Protein AF-A0AAW8KL82-F1 (afdb_monomer_lite)

pLDDT: mean 90.04, std 10.81, range [55.31, 98.38]

Structure (mmCIF, N/CA/C/O backbone):
data_AF-A0AAW8KL82-F1
#
_entry.id   AF-A0AAW8KL82-F1
#
loop_
_atom_site.group_PDB
_atom_site.id
_atom_site.type_symbol
_atom_site.label_atom_id
_atom_site.label_alt_id
_atom_site.label_comp_id
_atom_site.label_asym_id
_atom_site.label_entity_id
_atom_site.label_seq_id
_atom_site.pdbx_PDB_ins_code
_atom_site.Cartn_x
_atom_site.Cartn_y
_atom_site.Cartn_z
_atom_site.occupancy
_atom_site.B_iso_or_equiv
_atom_site.auth_seq_id
_atom_site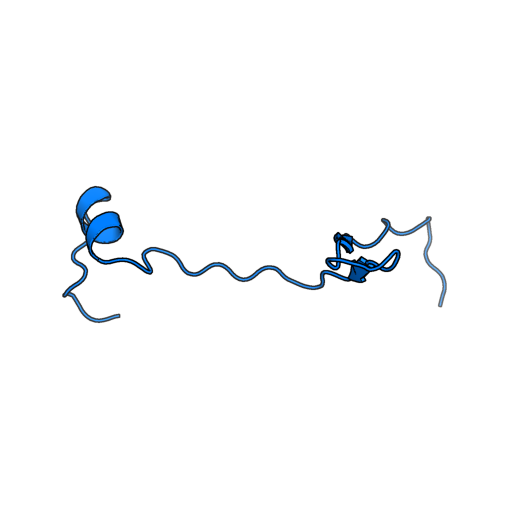.auth_comp_id
_atom_site.auth_asym_id
_atom_site.auth_atom_id
_atom_site.pdbx_PDB_model_num
ATOM 1 N N . MET A 1 1 ? 5.448 -7.345 28.835 1.00 65.75 1 MET A N 1
ATOM 2 C CA . MET A 1 1 ? 6.249 -6.446 27.974 1.00 65.75 1 MET A CA 1
ATOM 3 C C . MET A 1 1 ? 5.422 -5.204 27.707 1.00 65.75 1 MET A C 1
ATOM 5 O O . MET A 1 1 ? 4.264 -5.357 27.345 1.00 65.75 1 MET A O 1
ATOM 9 N N . SER A 1 2 ? 5.981 -4.016 27.933 1.00 90.50 2 SER A N 1
ATOM 10 C CA . SER A 1 2 ? 5.316 -2.722 27.735 1.00 90.50 2 SER A CA 1
ATOM 11 C C . SER A 1 2 ? 6.152 -1.848 26.806 1.00 90.50 2 SER A C 1
ATOM 13 O O . SER A 1 2 ? 7.380 -1.958 26.793 1.00 90.50 2 SER A O 1
ATOM 15 N N . PHE A 1 3 ? 5.499 -0.981 26.038 1.00 93.50 3 PHE A N 1
ATOM 16 C CA . PHE A 1 3 ? 6.202 0.047 25.282 1.00 93.50 3 PHE A CA 1
ATOM 17 C C . PHE A 1 3 ? 6.672 1.162 26.218 1.00 93.50 3 PHE A C 1
ATOM 19 O O . PHE A 1 3 ? 6.039 1.445 27.232 1.00 93.50 3 PHE A O 1
ATOM 26 N N . ILE A 1 4 ? 7.798 1.782 25.873 1.00 96.81 4 ILE A N 1
ATOM 27 C CA . ILE A 1 4 ? 8.353 2.925 26.612 1.00 96.81 4 ILE A CA 1
ATOM 28 C C . ILE A 1 4 ? 7.627 4.247 26.294 1.00 96.81 4 ILE A C 1
ATOM 30 O O . ILE A 1 4 ? 7.816 5.233 26.996 1.00 96.81 4 ILE A O 1
ATOM 34 N N . PHE A 1 5 ? 6.800 4.262 25.245 1.00 96.50 5 PHE A N 1
ATOM 35 C CA . PHE A 1 5 ? 5.902 5.347 24.848 1.00 96.50 5 PHE A CA 1
ATOM 36 C C . PHE A 1 5 ? 4.743 4.775 24.014 1.00 96.50 5 PHE A C 1
ATOM 38 O O . PHE A 1 5 ? 4.798 3.620 23.587 1.00 96.50 5 PHE A O 1
ATOM 45 N N . GLU A 1 6 ? 3.708 5.581 23.772 1.00 96.44 6 GLU A N 1
ATOM 46 C CA . GLU A 1 6 ? 2.528 5.167 23.005 1.00 96.44 6 GLU A CA 1
ATOM 47 C C . GLU A 1 6 ? 2.895 4.836 21.544 1.00 96.44 6 GLU A C 1
ATOM 49 O O . GLU A 1 6 ? 3.469 5.685 20.851 1.00 96.44 6 GLU A O 1
ATOM 54 N N . PRO A 1 7 ? 2.603 3.622 21.043 1.00 94.56 7 PRO A N 1
ATOM 55 C CA . PRO A 1 7 ? 2.895 3.272 19.661 1.00 94.56 7 PRO A CA 1
ATOM 56 C C . PRO A 1 7 ? 2.036 4.083 18.686 1.00 94.56 7 PRO A C 1
ATOM 58 O O . PRO A 1 7 ? 0.920 4.500 18.988 1.00 94.56 7 PRO A O 1
ATOM 61 N N . MET A 1 8 ? 2.532 4.260 17.461 1.00 94.69 8 MET A N 1
ATOM 62 C CA . MET A 1 8 ? 1.722 4.873 16.411 1.00 94.69 8 MET A CA 1
ATOM 63 C C . MET A 1 8 ? 0.463 4.052 16.127 1.00 94.69 8 MET A C 1
ATOM 65 O O . MET A 1 8 ? 0.503 2.823 16.021 1.00 94.69 8 MET A O 1
ATOM 69 N N . THR A 1 9 ? -0.648 4.757 15.921 1.00 95.38 9 THR A N 1
ATOM 70 C CA . THR A 1 9 ? -1.893 4.149 15.457 1.00 95.38 9 THR A CA 1
ATOM 71 C C . THR A 1 9 ? -1.672 3.445 14.117 1.00 95.38 9 THR A C 1
ATOM 73 O O . THR A 1 9 ? -1.029 3.973 13.211 1.00 95.38 9 THR A O 1
ATOM 76 N N . THR A 1 10 ? -2.224 2.239 13.978 1.00 96.06 10 THR A N 1
ATOM 77 C CA . THR A 1 10 ? -2.107 1.456 12.741 1.00 96.06 10 THR A CA 1
ATOM 78 C C . THR A 1 10 ? -2.876 2.132 11.607 1.00 96.06 10 THR A C 1
ATOM 80 O O . THR A 1 10 ? -4.036 2.511 11.778 1.00 96.06 10 THR A O 1
ATOM 83 N N . ALA A 1 11 ? -2.252 2.255 10.433 1.00 97.38 11 ALA A N 1
ATOM 84 C CA . ALA A 1 11 ? -2.925 2.761 9.243 1.00 97.38 11 ALA A CA 1
ATOM 85 C C . ALA A 1 11 ? -4.113 1.856 8.876 1.00 97.38 11 ALA A C 1
ATOM 87 O O . ALA A 1 11 ? -3.975 0.634 8.805 1.00 97.38 11 ALA A O 1
ATOM 88 N N . GLY A 1 12 ? -5.279 2.457 8.641 1.00 97.38 12 GLY A N 1
ATOM 89 C CA . GLY A 1 12 ? -6.515 1.739 8.345 1.00 97.38 12 GLY A CA 1
ATOM 90 C C . GLY A 1 12 ? -7.138 2.203 7.034 1.00 97.38 12 GLY A C 1
ATOM 91 O O . GLY A 1 12 ? -7.345 3.402 6.853 1.00 97.38 12 GLY A O 1
ATOM 92 N N . LEU A 1 13 ? -7.468 1.264 6.148 1.00 97.94 13 LEU A N 1
ATOM 93 C CA . LEU A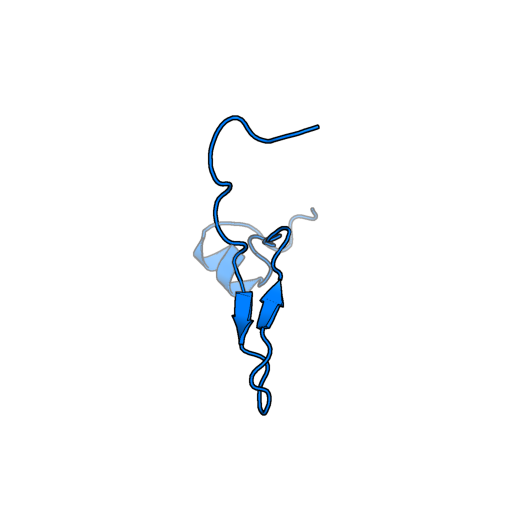 1 13 ? -8.237 1.539 4.932 1.00 97.94 13 LEU A CA 1
ATOM 94 C C . LEU A 1 13 ? -9.736 1.447 5.217 1.00 97.94 13 LEU A C 1
ATOM 96 O O . LEU A 1 13 ? -10.173 0.590 5.985 1.00 97.94 13 LEU A O 1
ATOM 100 N N . PHE A 1 14 ? -10.523 2.314 4.585 1.00 98.12 14 PHE A N 1
ATOM 101 C CA . PHE A 1 14 ? -11.979 2.245 4.668 1.00 98.12 14 PHE A CA 1
ATOM 102 C C . PHE A 1 14 ? -12.510 1.028 3.914 1.00 98.12 14 PHE A C 1
ATOM 104 O O . PHE A 1 14 ? -12.051 0.717 2.814 1.00 98.12 14 PHE A O 1
ATOM 111 N N . ILE A 1 15 ? -13.499 0.367 4.507 1.00 98.12 15 ILE A N 1
ATOM 112 C CA . ILE A 1 15 ? -14.222 -0.739 3.886 1.00 98.12 15 ILE A CA 1
ATOM 113 C C . ILE A 1 15 ? -15.545 -0.175 3.360 1.00 98.12 15 ILE A C 1
ATOM 115 O O . ILE A 1 15 ? -16.301 0.443 4.106 1.00 98.12 15 ILE A O 1
ATOM 119 N N . HIS A 1 16 ? -15.823 -0.352 2.067 1.00 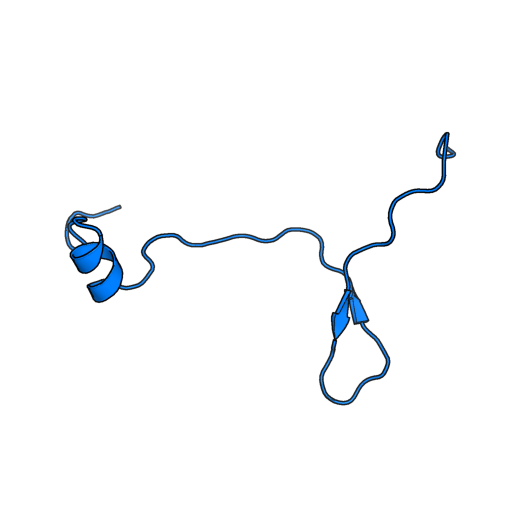98.38 16 HIS A N 1
ATOM 120 C CA . HIS A 1 16 ? -17.048 0.163 1.455 1.00 98.38 16 HIS A CA 1
ATOM 121 C C . HIS A 1 16 ? -18.295 -0.414 2.151 1.00 98.38 16 HIS A C 1
ATOM 123 O O . HIS A 1 16 ? -18.416 -1.629 2.286 1.00 98.38 16 HIS A O 1
ATOM 129 N N . GLY A 1 17 ? -19.207 0.456 2.601 1.00 98.31 17 GLY A N 1
ATOM 130 C CA . GLY A 1 17 ? -20.436 0.059 3.302 1.00 98.31 17 GL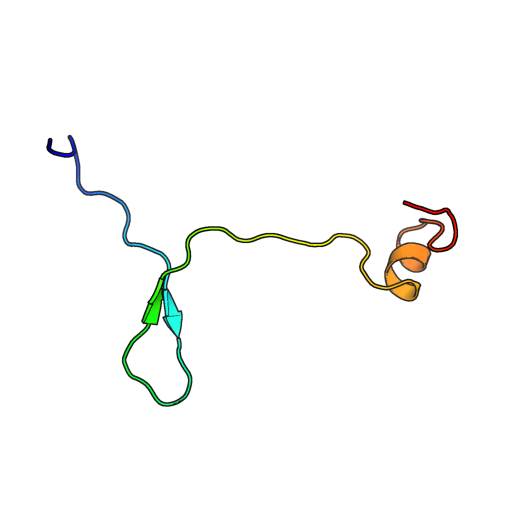Y A CA 1
ATOM 131 C C . GLY A 1 17 ? -20.255 -0.363 4.767 1.00 98.31 17 GLY A C 1
ATOM 132 O O . GLY A 1 17 ? -21.167 -0.954 5.334 1.00 98.31 17 GLY A O 1
ATOM 133 N N . SER A 1 18 ? -19.103 -0.087 5.385 1.00 98.31 18 SER A N 1
ATOM 134 C CA . SER A 1 18 ? -18.817 -0.444 6.778 1.00 98.31 18 SER A CA 1
ATOM 135 C C . SER A 1 18 ? -18.187 0.719 7.541 1.00 98.31 18 SER A C 1
ATOM 137 O O . SER A 1 18 ? -17.447 1.524 6.979 1.00 98.31 18 SER A O 1
ATOM 139 N N . GLU A 1 19 ? -18.453 0.784 8.844 1.00 97.31 19 GLU A N 1
ATOM 140 C CA . GLU A 1 19 ? -17.797 1.724 9.762 1.00 97.31 19 GLU A CA 1
ATOM 141 C C . GLU A 1 19 ? -16.428 1.212 10.248 1.00 97.31 19 GLU A C 1
ATOM 143 O O . GLU A 1 19 ? -15.645 1.950 10.850 1.00 97.31 19 GLU A O 1
ATOM 148 N N . HIS A 1 20 ? -16.107 -0.055 9.972 1.00 97.75 20 HIS A N 1
ATOM 149 C CA . HIS A 1 20 ? -14.826 -0.656 10.326 1.00 97.75 20 HIS A CA 1
ATOM 150 C C . HIS A 1 20 ? -13.724 -0.318 9.308 1.00 97.75 20 HIS A C 1
ATOM 152 O O . HIS A 1 20 ? -13.976 -0.026 8.137 1.00 97.75 20 HIS A O 1
ATOM 158 N N . LYS A 1 21 ? -12.463 -0.408 9.754 1.00 98.19 21 LYS A N 1
ATOM 159 C CA . LYS A 1 21 ? -11.268 -0.199 8.922 1.00 98.19 21 LYS A CA 1
ATOM 160 C C . LYS A 1 21 ? -10.435 -1.475 8.806 1.00 98.19 21 LYS A C 1
ATOM 162 O O . LYS A 1 21 ? -10.312 -2.220 9.775 1.00 98.19 21 LYS A O 1
ATOM 167 N N . PHE A 1 22 ? -9.812 -1.693 7.647 1.00 97.81 22 PHE A N 1
ATOM 168 C CA . PHE A 1 22 ? -8.854 -2.780 7.429 1.00 97.81 22 PHE A CA 1
ATOM 169 C C . PHE A 1 22 ? -7.436 -2.347 7.850 1.00 97.81 22 PHE A C 1
ATOM 171 O O . PHE A 1 22 ? -6.928 -1.372 7.288 1.00 97.81 22 PHE A O 1
ATOM 178 N N . PRO A 1 23 ? -6.774 -3.038 8.798 1.00 98.12 23 PRO A N 1
ATOM 179 C CA . PRO A 1 23 ? -5.448 -2.652 9.277 1.00 98.12 23 PRO A CA 1
ATOM 180 C C . PRO A 1 23 ? -4.353 -3.016 8.265 1.00 98.12 23 PRO A C 1
ATOM 182 O O . PRO A 1 23 ? -4.146 -4.182 7.922 1.00 98.12 23 PRO A O 1
ATOM 185 N N . VAL A 1 24 ? -3.611 -2.014 7.798 1.00 97.75 24 VAL A N 1
ATOM 186 C CA . VAL A 1 24 ? -2.509 -2.197 6.846 1.00 97.75 24 VAL A CA 1
ATOM 187 C C . VAL A 1 24 ? -1.256 -2.669 7.579 1.00 97.75 24 VAL A C 1
ATOM 189 O O . VAL A 1 24 ? -0.814 -2.044 8.539 1.00 97.75 24 VAL A O 1
ATOM 192 N N . ARG A 1 25 ? -0.642 -3.754 7.086 1.00 97.38 25 ARG A N 1
ATOM 193 C CA . ARG A 1 25 ? 0.620 -4.289 7.627 1.00 97.38 25 ARG A CA 1
ATOM 194 C C . ARG A 1 25 ? 1.837 -3.919 6.780 1.00 97.38 25 ARG A C 1
ATOM 196 O O . ARG A 1 25 ? 2.827 -3.423 7.303 1.00 97.38 25 ARG A O 1
ATOM 203 N N . ARG A 1 26 ? 1.792 -4.219 5.482 1.00 97.38 26 ARG A N 1
ATOM 204 C CA . ARG A 1 26 ? 2.853 -3.926 4.506 1.00 97.38 26 ARG A CA 1
ATOM 205 C C . ARG A 1 26 ? 2.214 -3.547 3.179 1.00 97.38 26 ARG A C 1
ATOM 207 O O . ARG A 1 26 ? 1.161 -4.082 2.842 1.00 97.38 26 ARG A O 1
ATOM 214 N N . VAL A 1 27 ? 2.880 -2.672 2.436 1.00 97.38 27 VAL A N 1
ATOM 215 C CA . VAL A 1 27 ? 2.507 -2.300 1.069 1.00 97.38 27 VAL A CA 1
ATOM 216 C C . VAL A 1 27 ? 3.600 -2.820 0.146 1.00 97.38 27 VAL A C 1
ATOM 218 O O . VAL A 1 27 ? 4.764 -2.460 0.304 1.00 97.38 27 VAL A O 1
ATOM 221 N N . TYR 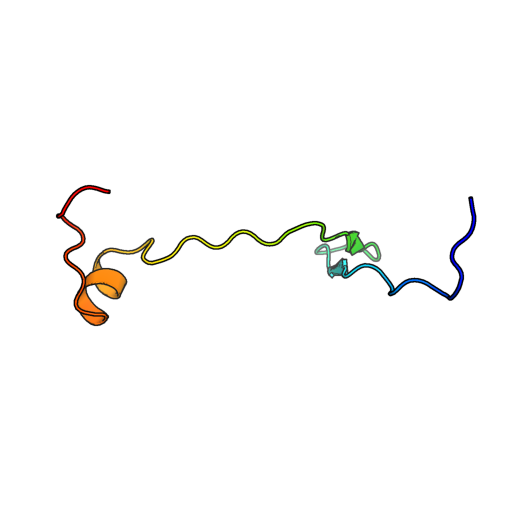A 1 28 ? 3.229 -3.703 -0.774 1.00 97.62 28 TYR A N 1
ATOM 222 C CA . TYR A 1 28 ? 4.121 -4.218 -1.808 1.00 97.62 28 TYR A CA 1
ATOM 223 C C . TYR A 1 28 ? 3.769 -3.549 -3.131 1.00 97.62 28 TYR A C 1
ATOM 225 O O . TYR A 1 28 ? 2.594 -3.436 -3.472 1.00 97.62 28 TYR A O 1
ATOM 233 N N . CYS A 1 29 ? 4.787 -3.123 -3.870 1.00 96.19 29 CYS A N 1
ATOM 234 C CA . CYS A 1 29 ? 4.618 -2.417 -5.133 1.00 96.19 29 CYS A CA 1
ATOM 235 C C . CYS A 1 29 ? 5.290 -3.210 -6.251 1.00 96.19 29 CYS A C 1
ATOM 237 O O . CYS A 1 29 ? 6.429 -3.649 -6.097 1.00 96.19 29 CYS A O 1
ATOM 239 N N . VAL A 1 30 ? 4.601 -3.361 -7.381 1.00 92.88 30 VAL A N 1
ATOM 240 C CA . VAL A 1 30 ? 5.172 -3.951 -8.597 1.00 92.88 30 VAL A CA 1
ATOM 241 C C . VAL A 1 30 ? 5.560 -2.815 -9.534 1.00 92.88 30 VAL A C 1
ATOM 243 O O . VAL A 1 30 ? 4.710 -2.045 -9.978 1.00 92.88 30 VAL A O 1
ATOM 246 N N . GLY A 1 31 ? 6.854 -2.688 -9.815 1.00 90.25 31 GLY A N 1
ATOM 247 C CA . GLY A 1 31 ? 7.357 -1.712 -10.777 1.00 90.25 31 GLY A CA 1
ATOM 248 C C . GLY A 1 31 ? 7.186 -2.210 -12.208 1.00 90.25 31 GLY A C 1
ATOM 249 O O . GLY A 1 31 ? 7.385 -3.392 -12.470 1.00 90.25 31 GLY A O 1
ATOM 250 N N . ARG A 1 32 ? 6.875 -1.299 -13.139 1.00 86.44 32 ARG A N 1
ATOM 251 C CA . ARG A 1 32 ? 6.823 -1.584 -14.589 1.00 86.44 32 ARG A CA 1
ATOM 252 C C . ARG A 1 32 ? 5.884 -2.745 -14.963 1.00 86.44 32 ARG A C 1
ATOM 254 O O . ARG A 1 32 ? 6.147 -3.480 -15.902 1.00 86.44 32 ARG A O 1
ATOM 261 N N . ASN A 1 33 ? 4.749 -2.874 -14.273 1.00 89.38 33 ASN A N 1
ATOM 262 C CA . ASN A 1 33 ? 3.771 -3.946 -14.513 1.00 89.38 33 ASN A CA 1
ATOM 263 C C . ASN A 1 33 ? 2.950 -3.787 -15.817 1.00 89.38 33 ASN A C 1
ATOM 265 O O . ASN A 1 33 ? 2.015 -4.541 -16.060 1.00 89.38 33 ASN A O 1
ATOM 269 N N . TYR A 1 34 ? 3.260 -2.772 -16.629 1.00 88.38 34 TYR A N 1
ATOM 270 C CA . TYR A 1 34 ? 2.602 -2.472 -17.898 1.00 88.38 34 TYR A CA 1
ATOM 271 C C . TYR A 1 34 ? 3.662 -2.174 -18.956 1.00 88.38 34 TYR A C 1
ATOM 273 O O . TYR A 1 34 ? 4.510 -1.303 -18.752 1.00 88.38 34 TYR A O 1
ATOM 281 N N . SER A 1 35 ? 3.580 -2.847 -20.106 1.00 87.06 35 SER A N 1
ATOM 282 C CA . SER A 1 35 ? 4.573 -2.735 -21.184 1.00 87.06 35 SER A CA 1
ATOM 283 C C . SER A 1 35 ? 4.670 -1.322 -21.761 1.00 87.06 35 SER A C 1
ATOM 285 O O . SER A 1 35 ? 5.770 -0.830 -21.991 1.00 87.06 35 SER A O 1
ATOM 287 N N . ALA A 1 36 ? 3.536 -0.634 -21.938 1.00 89.94 36 ALA A N 1
ATOM 288 C CA . ALA A 1 36 ? 3.509 0.748 -22.416 1.00 89.94 36 ALA A CA 1
ATOM 289 C C . ALA A 1 36 ? 4.258 1.696 -21.467 1.00 89.94 36 ALA A C 1
ATOM 291 O O . ALA A 1 36 ? 5.091 2.478 -21.913 1.00 89.94 36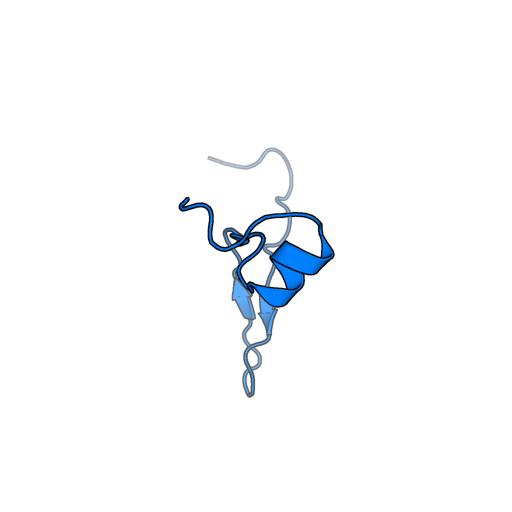 ALA A O 1
ATOM 292 N N . HIS A 1 37 ? 4.022 1.565 -20.159 1.00 87.94 37 HIS A N 1
ATOM 293 C CA . HIS A 1 37 ? 4.706 2.374 -19.155 1.00 87.94 37 HIS A CA 1
ATOM 294 C C . HIS A 1 37 ? 6.194 2.009 -19.037 1.00 87.94 37 HIS A C 1
ATOM 296 O O . HIS A 1 37 ? 7.039 2.884 -18.890 1.00 87.94 37 HIS A O 1
ATOM 302 N N . ALA A 1 38 ? 6.549 0.725 -19.155 1.00 89.12 38 ALA A N 1
ATOM 303 C CA . ALA A 1 38 ? 7.951 0.316 -19.212 1.00 89.12 38 ALA A CA 1
ATOM 304 C C . ALA A 1 38 ? 8.679 0.989 -20.391 1.00 89.12 38 ALA A C 1
ATOM 306 O O . ALA A 1 38 ? 9.731 1.593 -20.181 1.00 89.12 38 ALA A O 1
ATOM 307 N N . ARG A 1 39 ? 8.075 0.968 -21.591 1.00 87.38 39 ARG A N 1
ATOM 308 C CA . ARG A 1 39 ? 8.614 1.607 -22.805 1.00 87.38 39 ARG A CA 1
ATOM 309 C C . ARG A 1 39 ? 8.721 3.125 -22.672 1.00 87.38 39 ARG A C 1
ATOM 311 O O . ARG A 1 39 ? 9.752 3.678 -23.038 1.00 87.38 39 ARG A O 1
ATOM 318 N N . GLU A 1 40 ? 7.697 3.784 -22.122 1.00 90.75 40 GLU A N 1
ATOM 319 C CA . GLU A 1 40 ? 7.701 5.230 -21.831 1.00 90.75 40 GLU A CA 1
ATOM 320 C C . GLU A 1 40 ? 8.906 5.625 -20.970 1.00 90.75 40 GLU A C 1
ATOM 322 O O . GLU A 1 40 ? 9.570 6.625 -21.227 1.00 90.75 40 GLU A O 1
ATOM 327 N N . MET A 1 41 ? 9.233 4.788 -19.987 1.00 88.88 41 MET A N 1
ATOM 328 C CA . MET A 1 41 ? 10.345 5.009 -19.068 1.00 88.88 41 MET A CA 1
ATOM 329 C C . MET A 1 41 ? 11.696 4.506 -19.612 1.00 88.88 41 MET A C 1
ATOM 331 O O . MET A 1 41 ? 12.670 4.446 -18.863 1.00 88.88 41 MET A O 1
ATOM 335 N N . GLY A 1 42 ? 11.775 4.139 -20.898 1.00 85.88 42 GLY A N 1
ATOM 336 C CA . GLY A 1 42 ? 13.009 3.703 -21.561 1.00 85.88 42 GLY A CA 1
ATOM 337 C C . GLY A 1 42 ? 13.440 2.269 -21.240 1.00 85.88 42 GLY A C 1
ATOM 338 O O . GLY A 1 42 ? 14.594 1.910 -21.470 1.00 85.88 42 GLY A O 1
ATOM 339 N N . PHE A 1 43 ? 12.538 1.445 -20.703 1.00 79.69 43 PHE A N 1
ATOM 340 C CA . PHE A 1 43 ? 12.790 0.032 -20.436 1.00 79.69 43 PHE A CA 1
ATOM 341 C C . PHE A 1 43 ? 12.226 -0.850 -21.547 1.00 79.69 43 PHE A C 1
ATOM 343 O O . PHE A 1 43 ? 11.116 -0.632 -22.031 1.00 79.69 43 PHE A O 1
ATOM 350 N N . ASP A 1 44 ? 12.987 -1.878 -21.911 1.00 77.88 44 ASP A N 1
ATOM 351 C CA . ASP A 1 44 ? 12.536 -2.935 -22.809 1.00 77.88 44 ASP A CA 1
ATOM 352 C C . ASP A 1 44 ? 11.633 -3.911 -22.029 1.00 77.88 44 ASP A C 1
ATOM 354 O O . ASP A 1 44 ? 12.127 -4.565 -21.108 1.00 77.88 44 ASP A O 1
ATOM 358 N N . PRO A 1 45 ? 10.320 -3.984 -22.326 1.00 67.38 45 PRO A N 1
ATOM 359 C CA . PRO A 1 45 ? 9.404 -4.888 -21.635 1.00 67.38 45 PRO A CA 1
ATOM 360 C C . PRO A 1 45 ? 9.526 -6.341 -22.105 1.00 67.38 45 PRO A C 1
ATOM 362 O O . PRO A 1 45 ? 8.972 -7.219 -21.449 1.00 67.38 45 PRO A O 1
ATOM 365 N N . ASP A 1 46 ? 10.194 -6.573 -23.238 1.00 71.06 46 ASP A N 1
ATOM 366 C CA . ASP A 1 46 ? 10.350 -7.882 -23.872 1.00 71.06 46 ASP A CA 1
ATOM 367 C C . ASP A 1 46 ? 11.707 -8.523 -23.503 1.00 71.06 46 ASP A C 1
ATOM 369 O O . ASP A 1 46 ? 11.942 -9.708 -23.745 1.00 71.06 46 ASP A O 1
ATOM 373 N N . ARG A 1 47 ? 12.593 -7.765 -22.842 1.00 70.38 47 ARG A N 1
ATOM 374 C CA . ARG A 1 47 ? 13.747 -8.309 -22.125 1.00 70.38 47 ARG A CA 1
ATOM 375 C C . ARG A 1 47 ? 13.232 -8.971 -20.840 1.00 70.38 47 ARG A C 1
ATOM 377 O O . ARG A 1 47 ? 12.819 -8.273 -19.918 1.00 70.38 47 ARG A O 1
ATOM 384 N N . GLU A 1 48 ? 13.206 -10.306 -20.838 1.00 55.31 48 GLU A N 1
ATOM 385 C CA . GLU A 1 48 ? 12.765 -11.177 -19.728 1.00 55.31 48 GLU A CA 1
ATOM 386 C C . GLU A 1 48 ? 13.304 -10.750 -18.337 1.00 55.31 48 GLU A C 1
ATOM 388 O O . GLU A 1 48 ? 14.335 -10.070 -18.278 1.00 55.31 48 GLU A O 1
ATOM 393 N N . PRO A 1 49 ? 12.607 -11.117 -17.231 1.00 58.84 49 PRO A N 1
ATOM 394 C CA . PRO A 1 49 ? 12.836 -10.578 -15.882 1.00 58.84 49 PRO A CA 1
ATOM 395 C C . PRO A 1 49 ? 14.250 -10.770 -15.321 1.00 58.84 49 PRO A C 1
ATOM 397 O O . PRO A 1 49 ? 14.879 -11.817 -15.592 1.00 58.84 49 PRO A O 1
#

Secondary structure (DSSP, 8-state):
---SSPPPPPPEEEPTT-S-EEEP------TT-SHHHHHHTT--SSS--

Radius of gyration: 19.39 Å; chains: 1; bounding box: 34×16×52 Å

Sequence (49 aa):
MSFIFEPMTTAGLFIHGSEHKFPVRRVYCVGRNYSAHAREMGFDPDREP

Foldseek 3Di:
DDDPDDDDDFDFDDDPPDPDTDGDDDDDDDPPPDCVVCVVVVHHPPPDD